Protein AF-A0AA39C7V9-F1 (afdb_monomer_lite)

Organism: Microctonus hyperodae (NCBI:txid165561)

pLDDT: mean 75.52, std 22.0, range [37.5, 98.31]

Sequence (111 aa):
MAEGVGFLHERKVDSPLDSEREEMGTTDALDCPTCVGTEKNAEHIFYECPHFRTARVTAEKELNTRLTPENMVEQMLLSEKAWRTICAYATVVMNEPRRTERTRRKTMPEK

Structure (mmCIF, N/CA/C/O backbone):
data_AF-A0AA39C7V9-F1
#
_entry.id   AF-A0AA39C7V9-F1
#
loop_
_atom_site.group_PDB
_atom_site.id
_atom_site.type_symbol
_atom_site.label_atom_id
_atom_site.label_alt_id
_atom_site.label_comp_id
_atom_site.label_asym_id
_atom_site.label_entity_id
_atom_site.label_seq_id
_atom_site.pdbx_PDB_ins_code
_atom_site.Cartn_x
_atom_site.Cartn_y
_atom_site.Cartn_z
_atom_site.occupancy
_atom_site.B_iso_or_equiv
_atom_site.auth_seq_id
_atom_site.auth_comp_id
_atom_site.auth_asym_id
_atom_site.auth_atom_id
_atom_site.pdbx_PDB_model_num
ATOM 1 N N . MET A 1 1 ? -66.620 7.379 -50.568 1.00 37.84 1 MET A N 1
ATOM 2 C CA . MET A 1 1 ? -65.612 7.950 -51.482 1.00 37.84 1 MET A CA 1
ATOM 3 C C . MET A 1 1 ? -64.513 8.518 -50.609 1.00 37.84 1 MET A C 1
ATOM 5 O O . MET A 1 1 ? -64.826 9.228 -49.662 1.00 37.84 1 MET A O 1
ATOM 9 N N . ALA A 1 2 ? -63.294 8.031 -50.823 1.00 43.31 2 ALA A N 1
ATOM 10 C CA . ALA A 1 2 ? -62.090 8.406 -50.093 1.00 43.31 2 ALA A CA 1
ATOM 11 C C . ALA A 1 2 ? -61.717 9.870 -50.359 1.00 43.31 2 ALA A C 1
ATOM 13 O O . ALA A 1 2 ? -62.061 10.363 -51.425 1.00 43.31 2 ALA A O 1
ATOM 14 N N . GLU A 1 3 ? -61.016 10.512 -49.416 1.00 38.69 3 GLU A N 1
ATOM 15 C CA . GLU A 1 3 ? -59.790 11.301 -49.646 1.00 38.69 3 GLU A CA 1
ATOM 16 C C . GLU A 1 3 ? -59.384 12.075 -48.381 1.00 38.69 3 GLU A C 1
ATOM 18 O O . GLU A 1 3 ? -60.229 12.604 -47.664 1.00 38.69 3 GLU A O 1
ATOM 23 N N . GLY A 1 4 ? -58.074 12.136 -48.114 1.00 46.59 4 GLY A N 1
ATOM 24 C CA . GLY A 1 4 ? -57.499 13.088 -47.160 1.00 46.59 4 GLY A CA 1
ATOM 25 C C . GLY A 1 4 ? -56.656 12.496 -46.031 1.00 46.59 4 GLY A C 1
ATOM 26 O O . GLY A 1 4 ? -56.860 12.839 -44.871 1.00 46.59 4 GLY A O 1
ATOM 27 N N . VAL A 1 5 ? -55.686 11.635 -46.348 1.00 48.88 5 VAL A N 1
ATOM 28 C CA . VAL A 1 5 ? -54.577 11.314 -45.433 1.00 48.88 5 VAL A CA 1
ATOM 29 C C . VAL A 1 5 ? -53.686 12.553 -45.250 1.00 48.88 5 VAL A C 1
ATOM 31 O O . VAL A 1 5 ? -52.864 12.886 -46.098 1.00 48.88 5 VAL A O 1
ATOM 34 N N . GLY A 1 6 ? -53.887 13.266 -44.141 1.00 43.78 6 GLY A N 1
ATOM 35 C CA . GLY A 1 6 ? -53.118 14.448 -43.747 1.00 43.78 6 GLY A CA 1
ATOM 36 C C . GLY A 1 6 ? -51.882 14.094 -42.921 1.00 43.78 6 GLY A C 1
ATOM 37 O O . GLY A 1 6 ? -51.949 13.997 -41.703 1.00 43.78 6 GLY A O 1
ATOM 38 N N . PHE A 1 7 ? -50.775 13.888 -43.631 1.00 44.31 7 PHE A N 1
ATOM 39 C CA . PHE A 1 7 ? -49.373 14.140 -43.276 1.00 44.31 7 PHE A CA 1
ATOM 40 C C . PHE A 1 7 ? -49.083 14.626 -41.833 1.00 44.31 7 PHE A C 1
ATOM 42 O O . PHE A 1 7 ? -49.104 15.825 -41.552 1.00 44.31 7 PHE A O 1
ATOM 49 N N . LEU A 1 8 ? -48.702 13.709 -40.935 1.00 46.59 8 LEU A N 1
ATOM 50 C CA . LEU A 1 8 ? -47.895 14.055 -39.762 1.00 46.59 8 LEU A CA 1
ATOM 51 C C . LEU A 1 8 ? -46.438 13.708 -40.060 1.00 46.59 8 LEU A C 1
ATOM 53 O O . LEU A 1 8 ? -46.058 12.552 -40.204 1.00 46.59 8 LEU A O 1
ATOM 57 N N . HIS A 1 9 ? -45.672 14.782 -40.192 1.00 37.50 9 HIS A N 1
ATOM 58 C CA . HIS A 1 9 ? -44.242 14.870 -40.430 1.00 37.50 9 HIS A CA 1
ATOM 59 C C . HIS A 1 9 ? -43.457 13.846 -39.589 1.00 37.50 9 HIS A C 1
ATOM 61 O O . HIS A 1 9 ? -43.367 13.970 -38.364 1.00 37.50 9 HIS A O 1
ATOM 67 N N . GLU A 1 10 ? -42.867 12.845 -40.249 1.00 37.78 10 GLU A N 1
ATOM 68 C CA . GLU A 1 10 ? -41.820 12.012 -39.662 1.00 37.78 10 GLU A CA 1
ATOM 69 C C . GLU A 1 10 ? -40.658 12.924 -39.259 1.00 37.78 10 GLU A C 1
ATOM 71 O O . GLU A 1 10 ? -39.862 13.354 -40.094 1.00 37.78 10 GLU A O 1
ATOM 76 N N . ARG A 1 11 ? -40.529 13.219 -37.964 1.00 44.06 11 ARG A N 1
ATOM 77 C CA . ARG A 1 11 ? -39.245 13.666 -37.431 1.00 44.06 11 ARG A CA 1
ATOM 78 C C . ARG A 1 11 ? -38.323 12.453 -37.466 1.00 44.06 11 ARG A C 1
ATOM 80 O O . ARG A 1 11 ? -38.359 11.633 -36.552 1.00 44.06 11 ARG A O 1
ATOM 87 N N . LYS A 1 12 ? -37.538 12.328 -38.542 1.00 42.78 12 LYS A N 1
ATOM 88 C CA . LYS A 1 12 ? -36.298 11.549 -38.531 1.00 42.78 12 LYS A CA 1
ATOM 89 C C . LYS A 1 12 ? -35.501 12.057 -37.334 1.00 42.78 12 LYS A C 1
ATOM 91 O O . LYS A 1 12 ? -35.021 13.187 -37.320 1.00 42.78 12 LYS A O 1
ATOM 96 N N . VAL A 1 13 ? -35.463 11.253 -36.282 1.00 43.50 13 VAL A N 1
ATOM 97 C CA . VAL A 1 13 ? -34.452 11.403 -35.248 1.00 43.50 13 VAL A CA 1
ATOM 98 C C . VAL A 1 13 ? -33.214 10.796 -35.885 1.00 43.50 13 VAL A C 1
ATOM 100 O O . VAL A 1 13 ? -32.964 9.602 -35.748 1.00 43.50 13 VAL A O 1
ATOM 103 N N . ASP A 1 14 ? -32.507 11.591 -36.687 1.00 41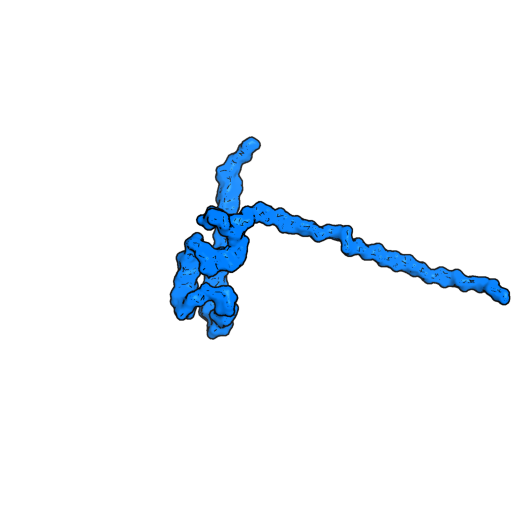.47 14 ASP A N 1
ATOM 104 C CA . ASP A 1 14 ? -31.127 11.289 -37.039 1.00 41.47 14 ASP A CA 1
ATOM 105 C C . ASP A 1 14 ? -30.352 11.357 -35.730 1.00 41.47 14 ASP A C 1
ATOM 107 O O . ASP A 1 14 ? -29.934 12.419 -35.278 1.00 41.47 14 ASP A O 1
ATOM 111 N N . SER A 1 15 ? -30.311 10.218 -35.047 1.00 47.00 15 SER A N 1
ATOM 112 C CA . SER A 1 15 ? -29.520 9.994 -33.856 1.00 47.00 15 SER A CA 1
ATOM 113 C C . SER A 1 15 ? -28.164 9.519 -34.364 1.00 47.00 15 SER A C 1
ATOM 115 O O . SER A 1 15 ? -28.066 8.362 -34.776 1.00 47.00 15 SER A O 1
ATOM 117 N N . PRO A 1 16 ? -27.114 10.358 -34.377 1.00 42.81 16 PRO A N 1
ATOM 118 C CA . PRO A 1 16 ? -25.782 9.901 -34.717 1.00 42.81 16 PRO A CA 1
ATOM 119 C C . PRO A 1 16 ? -25.236 9.238 -33.450 1.00 42.81 16 PRO A C 1
ATOM 121 O O . PRO A 1 16 ? -24.513 9.844 -32.668 1.00 42.81 16 PRO A O 1
ATOM 124 N N . LEU A 1 17 ? -25.664 8.003 -33.191 1.00 50.22 17 LEU A N 1
ATOM 125 C CA . LEU A 1 17 ? -25.041 7.136 -32.192 1.00 50.22 17 LEU A CA 1
ATOM 126 C C . LEU A 1 17 ? -23.991 6.244 -32.854 1.00 50.22 17 LEU A C 1
ATOM 128 O O . LEU A 1 17 ? -23.896 5.085 -32.504 1.00 50.22 17 LEU A O 1
ATOM 132 N N . ASP A 1 18 ? -23.214 6.771 -33.798 1.00 46.72 18 ASP A N 1
ATOM 133 C CA . ASP A 1 18 ? -22.061 6.071 -34.377 1.00 46.72 18 ASP A CA 1
ATOM 134 C C . ASP A 1 18 ? -21.047 7.091 -34.927 1.00 46.72 18 ASP A C 1
ATOM 136 O O . ASP A 1 18 ? -20.812 7.172 -36.125 1.00 46.72 18 ASP A O 1
ATOM 140 N N . SER A 1 19 ? -20.506 7.948 -34.056 1.00 47.59 19 SER A N 1
ATOM 141 C CA . SER A 1 19 ? -19.319 8.795 -34.293 1.00 47.59 19 SER A CA 1
ATOM 142 C C . SER A 1 19 ? -19.133 9.619 -33.011 1.00 47.59 19 SER A C 1
ATOM 144 O O . SER A 1 19 ? -20.018 10.381 -32.661 1.00 47.59 19 SER A O 1
ATOM 146 N N . GLU A 1 20 ? -18.113 9.522 -32.173 1.00 47.19 20 GLU A N 1
ATOM 147 C CA . GLU A 1 20 ? -16.777 8.967 -32.268 1.00 47.19 20 GLU A CA 1
ATOM 148 C C . GLU A 1 20 ? -16.468 8.455 -30.855 1.00 47.19 20 GLU A C 1
ATOM 150 O O . GLU A 1 20 ? -16.324 9.238 -29.913 1.00 47.19 20 GLU A O 1
ATOM 155 N N . ARG A 1 21 ? -16.372 7.134 -30.658 1.00 48.50 21 ARG A N 1
ATOM 156 C CA . ARG A 1 21 ? -15.596 6.631 -29.521 1.00 48.50 21 ARG A CA 1
ATOM 157 C C . ARG A 1 21 ? -14.152 6.900 -29.907 1.00 48.50 21 ARG A C 1
ATOM 159 O O . ARG A 1 21 ? -13.505 6.015 -30.455 1.00 48.50 21 ARG A O 1
ATOM 166 N N . GLU A 1 22 ? -13.704 8.141 -29.718 1.00 49.03 22 GLU A N 1
ATOM 167 C CA . GLU A 1 22 ? -12.296 8.473 -29.845 1.00 49.03 22 GLU A CA 1
ATOM 168 C C . GLU A 1 22 ? -11.561 7.508 -28.923 1.00 49.03 22 GLU A C 1
ATOM 170 O O . GLU A 1 22 ? -11.712 7.532 -27.695 1.00 49.03 22 GLU A O 1
ATOM 175 N N . GLU A 1 23 ? -10.862 6.562 -29.549 1.00 57.25 23 GLU A N 1
ATOM 176 C CA . GLU A 1 23 ? -9.903 5.716 -28.881 1.00 57.25 23 GLU A CA 1
ATOM 177 C C . GLU A 1 23 ? -9.013 6.647 -28.077 1.00 57.25 23 GLU A C 1
ATOM 179 O O . GLU A 1 23 ? -8.216 7.411 -28.623 1.00 57.25 23 GLU A O 1
ATOM 184 N N . MET A 1 24 ? -9.126 6.562 -26.755 1.00 46.91 24 MET A N 1
ATOM 185 C CA . MET A 1 24 ? -8.109 7.075 -25.857 1.00 46.91 24 MET A CA 1
ATOM 186 C C . MET A 1 24 ? -6.899 6.144 -25.978 1.00 46.91 24 MET A C 1
ATOM 188 O O . MET A 1 24 ? -6.559 5.395 -25.066 1.00 46.91 24 MET A O 1
ATOM 192 N N . GLY A 1 25 ? -6.285 6.160 -27.160 1.00 51.66 25 GLY A N 1
ATOM 193 C CA . GLY A 1 25 ? -5.041 5.506 -27.494 1.00 51.66 25 GLY A CA 1
ATOM 194 C C . GLY A 1 25 ? -3.928 6.215 -26.751 1.00 51.66 25 GLY A C 1
ATOM 195 O O . GLY A 1 25 ? -3.212 7.043 -27.303 1.00 51.66 25 GLY A O 1
ATOM 196 N N . THR A 1 26 ? -3.779 5.895 -25.471 1.00 48.16 26 THR A N 1
ATOM 197 C CA . THR A 1 26 ? -2.473 6.018 -24.842 1.00 48.16 26 THR A CA 1
ATOM 198 C C . THR A 1 26 ? -1.816 4.660 -25.003 1.00 48.16 26 THR A C 1
ATOM 200 O O . THR A 1 26 ? -1.987 3.779 -24.166 1.00 48.16 26 THR A O 1
ATOM 203 N N . THR A 1 27 ? -1.046 4.476 -26.076 1.00 47.81 27 THR A N 1
ATOM 204 C CA . THR A 1 27 ? 0.014 3.459 -26.100 1.00 47.81 27 THR A CA 1
ATOM 205 C C . THR A 1 27 ? 1.127 3.909 -25.146 1.00 47.81 27 THR A C 1
ATOM 207 O O . THR A 1 27 ? 2.249 4.213 -25.547 1.00 47.81 27 THR A O 1
ATOM 210 N N . ASP A 1 28 ? 0.781 4.046 -23.866 1.00 53.72 28 ASP A N 1
ATOM 211 C CA . ASP A 1 28 ? 1.719 4.008 -22.757 1.00 53.72 28 ASP A CA 1
ATOM 212 C C . ASP A 1 28 ? 2.189 2.557 -22.740 1.00 53.72 28 ASP A C 1
ATOM 214 O O . ASP A 1 28 ? 1.349 1.661 -22.777 1.00 53.72 28 ASP A O 1
ATOM 218 N N . ALA A 1 29 ? 3.499 2.325 -22.779 1.00 59.16 29 ALA A N 1
ATOM 219 C CA . ALA A 1 29 ? 4.074 0.986 -22.813 1.00 59.16 29 ALA A CA 1
ATOM 220 C C . ALA A 1 29 ? 3.279 0.032 -21.906 1.00 59.16 29 ALA A C 1
ATOM 222 O O . ALA A 1 29 ? 3.129 0.301 -20.709 1.00 59.16 29 ALA A O 1
ATOM 223 N N . LEU A 1 30 ? 2.748 -1.046 -22.500 1.00 67.31 30 LEU A N 1
ATOM 224 C CA . LEU A 1 30 ? 2.040 -2.087 -21.754 1.00 67.31 30 LEU A CA 1
ATOM 225 C C . LEU A 1 30 ? 2.942 -2.670 -20.671 1.00 67.31 30 LEU A C 1
ATOM 227 O O . LEU A 1 30 ? 2.426 -3.201 -19.706 1.00 67.31 30 LEU A O 1
ATOM 231 N N . ASP A 1 31 ? 4.258 -2.509 -20.793 1.00 77.44 31 ASP A N 1
ATOM 232 C CA . ASP A 1 31 ? 5.244 -2.966 -19.833 1.00 77.44 31 ASP A CA 1
ATOM 233 C C . ASP A 1 31 ? 5.567 -1.932 -18.749 1.00 77.44 31 ASP A C 1
ATOM 235 O O . ASP A 1 31 ? 5.704 -0.722 -18.971 1.00 77.44 31 ASP A O 1
ATOM 239 N N . CYS A 1 32 ? 5.768 -2.436 -17.538 1.00 83.06 32 CYS A N 1
ATOM 240 C CA . CYS A 1 32 ? 6.308 -1.671 -16.431 1.00 83.06 32 CYS A CA 1
ATOM 241 C C . CYS A 1 32 ? 7.763 -1.260 -16.744 1.00 83.06 32 CYS A C 1
ATOM 243 O O . CYS A 1 32 ? 8.601 -2.121 -17.006 1.00 83.06 32 CYS A O 1
ATOM 245 N N . PRO A 1 33 ? 8.139 0.031 -16.649 1.00 76.25 33 PRO A N 1
ATOM 246 C CA . PRO A 1 33 ? 9.482 0.492 -17.024 1.00 76.25 33 PRO A CA 1
ATOM 247 C C . PRO A 1 33 ? 10.603 -0.079 -16.141 1.00 76.25 33 PRO A C 1
ATOM 249 O O . PRO A 1 33 ? 11.777 0.030 -16.486 1.00 76.25 33 PRO A O 1
ATOM 252 N N . THR A 1 34 ? 10.259 -0.643 -14.982 1.00 81.19 34 THR A N 1
ATOM 253 C CA . THR A 1 34 ? 11.210 -1.240 -14.034 1.00 81.19 34 THR A CA 1
ATOM 254 C C . THR A 1 34 ? 11.174 -2.768 -14.045 1.00 81.19 34 THR A C 1
ATOM 256 O O . THR A 1 34 ? 12.152 -3.395 -13.643 1.00 81.19 34 THR A O 1
ATOM 259 N N . CYS A 1 35 ? 10.081 -3.379 -14.510 1.00 84.75 35 CYS A N 1
ATOM 260 C CA . CYS A 1 35 ? 9.895 -4.828 -14.496 1.00 84.75 35 CYS A CA 1
ATOM 261 C C . CYS A 1 35 ? 9.853 -5.342 -15.933 1.00 84.75 35 CYS A C 1
ATOM 263 O O . CYS A 1 35 ? 8.891 -5.105 -16.658 1.00 84.75 35 CYS A O 1
ATOM 265 N N . VAL A 1 36 ? 10.911 -6.041 -16.345 1.00 82.75 36 VAL A N 1
ATOM 266 C CA . VAL A 1 36 ? 11.037 -6.557 -17.713 1.00 82.75 36 VAL A CA 1
ATOM 267 C C . VAL A 1 36 ? 9.947 -7.597 -17.982 1.00 82.75 36 VAL A C 1
ATOM 269 O O . VAL A 1 36 ? 9.821 -8.563 -17.231 1.00 82.75 36 VAL A O 1
ATOM 272 N N . GLY A 1 37 ? 9.177 -7.400 -19.056 1.00 79.00 37 GLY A N 1
ATOM 273 C CA . GLY A 1 37 ? 8.147 -8.339 -19.516 1.00 79.00 37 GLY A CA 1
ATOM 274 C C . GLY A 1 37 ? 6.945 -8.479 -18.579 1.00 79.00 37 GLY A C 1
ATOM 275 O O . GLY A 1 37 ? 6.278 -9.509 -18.608 1.00 79.00 37 GLY A O 1
ATOM 276 N N . THR A 1 38 ? 6.705 -7.496 -17.705 1.00 83.19 38 THR A N 1
ATOM 277 C CA . THR A 1 38 ? 5.528 -7.477 -16.829 1.00 83.19 38 THR A CA 1
ATOM 278 C C . THR A 1 38 ? 4.589 -6.360 -17.234 1.00 83.19 38 THR A C 1
ATOM 280 O O . THR A 1 38 ? 5.000 -5.197 -17.292 1.00 83.19 38 THR A O 1
ATOM 283 N N . GLU A 1 39 ? 3.319 -6.705 -17.431 1.00 82.69 39 GLU A N 1
ATOM 284 C CA . GLU A 1 39 ? 2.303 -5.727 -17.780 1.00 82.69 39 GLU A CA 1
ATOM 285 C C . GLU A 1 39 ? 2.093 -4.699 -16.656 1.00 82.69 39 GLU A C 1
ATOM 287 O O . GLU A 1 39 ? 2.004 -5.003 -15.464 1.00 82.69 39 GLU A O 1
ATOM 292 N N . LYS A 1 40 ? 1.992 -3.437 -17.053 1.00 80.88 40 LYS A N 1
ATOM 293 C CA . LYS A 1 40 ? 1.717 -2.268 -16.231 1.00 80.88 40 LYS A CA 1
ATOM 294 C C . LYS A 1 40 ? 0.221 -2.223 -15.913 1.00 80.88 40 LYS A C 1
ATOM 296 O O . LYS A 1 40 ? -0.509 -1.362 -16.398 1.00 80.88 40 LYS A O 1
ATOM 301 N N . ASN A 1 41 ? -0.243 -3.151 -15.084 1.00 88.44 41 ASN A N 1
ATOM 302 C CA . ASN A 1 41 ? -1.599 -3.140 -14.538 1.00 88.44 41 ASN A CA 1
ATOM 303 C C . ASN A 1 41 ? -1.604 -2.657 -13.073 1.00 88.44 41 ASN A C 1
ATOM 305 O O . ASN A 1 41 ? -0.561 -2.557 -12.420 1.00 88.44 41 ASN A O 1
ATOM 309 N N . ALA A 1 42 ? -2.782 -2.290 -12.560 1.00 89.12 42 ALA A N 1
ATOM 310 C CA . ALA A 1 42 ? -2.909 -1.762 -11.201 1.00 89.12 42 ALA A CA 1
ATOM 311 C C . ALA A 1 42 ? -2.464 -2.785 -10.146 1.00 89.12 42 ALA A C 1
ATOM 313 O O . ALA A 1 42 ? -1.817 -2.419 -9.169 1.00 89.12 42 ALA A O 1
ATOM 314 N N . GLU A 1 43 ? -2.761 -4.062 -10.367 1.00 91.62 43 GLU A N 1
ATOM 315 C CA . GLU A 1 43 ? -2.394 -5.128 -9.443 1.00 91.62 43 GLU A CA 1
ATOM 316 C C . GLU A 1 43 ? -0.873 -5.233 -9.281 1.00 91.62 43 GLU A C 1
ATOM 318 O O . GLU A 1 43 ? -0.352 -5.118 -8.170 1.00 91.62 43 GLU A O 1
ATOM 323 N N . HIS A 1 44 ? -0.149 -5.300 -10.397 1.00 91.50 44 HIS A N 1
ATOM 324 C CA . HIS A 1 44 ? 1.302 -5.289 -10.420 1.00 91.50 44 HIS A CA 1
ATOM 325 C C . HIS A 1 44 ? 1.850 -4.032 -9.744 1.00 91.50 44 HIS A C 1
ATOM 327 O O . HIS A 1 44 ? 2.656 -4.118 -8.819 1.00 91.50 44 HIS A O 1
ATOM 333 N N . ILE A 1 45 ? 1.413 -2.849 -10.182 1.00 91.50 45 ILE A N 1
ATOM 334 C CA . ILE A 1 45 ? 1.947 -1.567 -9.709 1.00 91.50 45 ILE A CA 1
ATOM 335 C C . ILE A 1 45 ? 1.802 -1.421 -8.187 1.00 91.50 45 ILE A C 1
ATOM 337 O O . ILE A 1 45 ? 2.759 -1.027 -7.515 1.00 91.50 45 ILE A O 1
ATOM 341 N N . PHE A 1 46 ? 0.629 -1.742 -7.641 1.00 93.50 46 PHE A N 1
ATOM 342 C CA . PHE A 1 46 ? 0.363 -1.588 -6.217 1.00 93.50 46 PHE A CA 1
ATOM 343 C C . PHE A 1 46 ? 0.959 -2.749 -5.408 1.00 93.50 46 PHE A C 1
ATOM 345 O O . PHE A 1 46 ? 1.716 -2.529 -4.465 1.00 93.50 46 PHE A O 1
ATOM 352 N N . TYR A 1 47 ? 0.720 -4.004 -5.773 1.00 95.12 47 TYR A N 1
ATOM 353 C CA . TYR A 1 47 ? 0.963 -5.121 -4.851 1.00 95.12 47 TYR A CA 1
ATOM 354 C C . TYR A 1 47 ? 2.274 -5.871 -5.092 1.00 95.12 47 TYR A C 1
ATOM 356 O O . TYR A 1 47 ? 2.804 -6.493 -4.168 1.00 95.12 47 TYR A O 1
ATOM 364 N N . GLU A 1 48 ? 2.873 -5.743 -6.276 1.00 93.94 48 GLU A N 1
ATOM 365 C CA . GLU A 1 48 ? 4.013 -6.580 -6.668 1.00 93.94 48 GLU A CA 1
ATOM 366 C C . GLU A 1 48 ? 5.263 -5.768 -6.994 1.00 93.94 48 GLU A C 1
ATOM 368 O O . GLU A 1 48 ? 6.357 -6.101 -6.535 1.00 93.94 48 GLU A O 1
ATOM 373 N N . CYS A 1 49 ? 5.096 -4.644 -7.690 1.00 93.12 49 CYS A N 1
ATOM 374 C CA . CYS A 1 49 ? 6.164 -3.890 -8.327 1.00 93.12 49 CYS A CA 1
ATOM 375 C C . CYS A 1 49 ? 7.303 -3.565 -7.342 1.00 93.12 49 CYS A C 1
ATOM 377 O O . CYS A 1 49 ? 7.069 -2.892 -6.326 1.00 93.12 49 CYS A O 1
ATOM 379 N N . PRO A 1 50 ? 8.545 -4.013 -7.622 1.00 92.50 50 PRO A N 1
ATOM 380 C CA . PRO A 1 50 ? 9.707 -3.746 -6.782 1.00 92.50 50 PRO A CA 1
ATOM 381 C C . PRO A 1 50 ? 10.018 -2.256 -6.641 1.00 92.50 50 PRO A C 1
ATOM 383 O O . PRO A 1 50 ? 10.495 -1.840 -5.587 1.00 92.50 50 PRO A O 1
ATOM 386 N N . HIS A 1 51 ? 9.711 -1.451 -7.664 1.00 91.06 51 HIS A N 1
ATOM 387 C CA . HIS A 1 51 ? 9.921 -0.002 -7.645 1.00 91.06 51 HIS A CA 1
ATOM 388 C C . HIS A 1 51 ? 9.177 0.667 -6.479 1.00 91.06 51 HIS A C 1
ATOM 390 O O . HIS A 1 51 ? 9.741 1.495 -5.769 1.00 91.06 51 HIS A O 1
ATOM 396 N N . PHE A 1 52 ? 7.945 0.226 -6.209 1.00 93.00 52 PHE A N 1
ATOM 397 C CA . PHE A 1 52 ? 7.098 0.764 -5.141 1.00 93.00 52 PHE A CA 1
ATOM 398 C C . PHE A 1 52 ? 7.207 -0.004 -3.818 1.00 93.00 52 PHE A C 1
ATOM 400 O O . PHE A 1 52 ? 6.491 0.307 -2.863 1.00 93.00 52 PHE A O 1
ATOM 407 N N . ARG A 1 53 ? 8.117 -0.985 -3.715 1.00 94.62 53 ARG A N 1
ATOM 408 C CA . ARG A 1 53 ? 8.247 -1.854 -2.535 1.00 94.62 53 ARG A CA 1
ATOM 409 C C . ARG A 1 53 ? 8.470 -1.064 -1.251 1.00 94.62 53 ARG A C 1
ATOM 411 O O . ARG A 1 53 ? 7.871 -1.389 -0.233 1.00 94.62 53 ARG A O 1
ATOM 418 N N . THR A 1 54 ? 9.318 -0.039 -1.278 1.00 95.25 54 THR A N 1
ATOM 419 C CA . THR A 1 54 ? 9.619 0.764 -0.082 1.00 95.25 54 THR A CA 1
ATOM 420 C C . THR A 1 54 ? 8.382 1.512 0.414 1.00 95.25 54 THR A C 1
ATOM 422 O O . THR A 1 54 ? 8.083 1.476 1.609 1.00 95.25 54 THR A O 1
ATOM 425 N N . ALA A 1 55 ? 7.628 2.134 -0.497 1.00 96.00 55 ALA A N 1
ATOM 426 C CA . ALA A 1 55 ? 6.388 2.833 -0.168 1.00 96.00 55 ALA A CA 1
ATOM 427 C C . ALA A 1 55 ? 5.323 1.858 0.364 1.00 96.00 55 ALA A C 1
ATOM 429 O O . ALA A 1 55 ? 4.727 2.117 1.409 1.00 96.00 55 ALA A O 1
ATOM 430 N N . ARG A 1 56 ? 5.167 0.697 -0.289 1.00 97.50 56 ARG A N 1
ATOM 431 C CA . ARG A 1 56 ? 4.255 -0.372 0.143 1.00 97.50 56 ARG A CA 1
ATOM 432 C C . ARG A 1 56 ? 4.593 -0.881 1.544 1.00 97.50 56 ARG A C 1
ATOM 434 O O . ARG A 1 56 ? 3.744 -0.829 2.421 1.00 97.50 56 ARG A O 1
ATOM 441 N N . VAL A 1 57 ? 5.841 -1.288 1.789 1.00 97.56 57 VAL A N 1
ATOM 442 C CA . VAL A 1 57 ? 6.281 -1.801 3.103 1.00 97.56 57 VAL A CA 1
ATOM 443 C C . VAL A 1 57 ? 6.108 -0.755 4.206 1.00 97.56 57 VAL A C 1
ATOM 445 O O . VAL A 1 57 ? 5.844 -1.105 5.353 1.00 97.56 57 VAL A O 1
ATOM 448 N N . THR A 1 58 ? 6.260 0.530 3.886 1.00 97.88 58 THR A N 1
ATOM 449 C CA . THR A 1 58 ? 6.036 1.613 4.854 1.00 97.88 58 THR A CA 1
ATOM 450 C C . THR A 1 58 ? 4.560 1.697 5.241 1.00 97.88 58 THR A C 1
ATOM 452 O O . THR A 1 58 ? 4.249 1.690 6.429 1.00 97.88 58 THR A O 1
ATOM 455 N N . ALA A 1 59 ? 3.656 1.681 4.258 1.00 97.44 59 ALA A N 1
ATOM 456 C CA . ALA A 1 59 ? 2.217 1.658 4.505 1.00 97.44 59 ALA A CA 1
ATOM 457 C C . ALA A 1 59 ? 1.783 0.396 5.272 1.00 97.44 59 ALA A C 1
ATOM 459 O O . ALA A 1 59 ? 1.058 0.493 6.256 1.00 97.44 59 ALA A O 1
ATOM 460 N N . GLU A 1 60 ? 2.288 -0.779 4.891 1.00 98.06 60 GLU A N 1
ATOM 461 C CA . GLU A 1 60 ? 2.005 -2.055 5.567 1.00 98.06 60 GLU A CA 1
ATOM 462 C C . GLU A 1 60 ? 2.444 -2.051 7.039 1.00 98.06 60 GLU A C 1
ATOM 464 O O . GLU A 1 60 ? 1.727 -2.541 7.912 1.00 98.06 60 GLU A O 1
ATOM 469 N N . LYS A 1 61 ? 3.598 -1.444 7.346 1.00 98.12 61 LYS A N 1
ATOM 470 C CA . LYS A 1 61 ? 4.060 -1.269 8.730 1.00 98.12 61 LYS A CA 1
ATOM 471 C C . LYS A 1 61 ? 3.156 -0.338 9.531 1.00 98.12 61 LYS A C 1
ATOM 473 O O . LYS A 1 61 ? 2.884 -0.624 10.692 1.00 98.12 61 LYS A O 1
ATOM 478 N N . GLU A 1 62 ? 2.698 0.763 8.939 1.00 97.25 62 GLU A N 1
ATOM 479 C CA . GLU A 1 62 ? 1.791 1.700 9.614 1.00 97.25 62 GLU A CA 1
ATOM 480 C C . GLU A 1 62 ? 0.404 1.105 9.875 1.00 97.25 62 GLU A C 1
ATOM 482 O O . GLU A 1 62 ? -0.202 1.398 10.908 1.00 97.25 62 GLU A O 1
ATOM 487 N N . LEU A 1 63 ? -0.080 0.269 8.954 1.00 96.94 63 LEU A N 1
ATOM 488 C CA . LEU A 1 63 ? -1.352 -0.446 9.066 1.00 96.94 63 LEU A CA 1
ATOM 489 C C . LEU A 1 63 ? -1.241 -1.725 9.908 1.00 96.94 63 LEU A C 1
ATOM 491 O O . LEU A 1 63 ? -2.257 -2.308 10.273 1.00 96.94 63 LEU A O 1
ATOM 495 N N . ASN A 1 64 ? -0.016 -2.161 10.218 1.00 97.25 64 ASN A N 1
ATOM 496 C CA . ASN A 1 64 ? 0.278 -3.431 10.876 1.00 97.25 64 ASN A CA 1
ATOM 497 C C . ASN A 1 64 ? -0.365 -4.637 10.160 1.00 97.25 64 ASN A C 1
ATOM 499 O O . ASN A 1 64 ? -0.842 -5.581 10.791 1.00 97.25 64 ASN A O 1
ATOM 503 N N . THR A 1 65 ? -0.395 -4.596 8.828 1.00 96.81 65 THR A N 1
ATOM 504 C CA . THR A 1 65 ? -0.9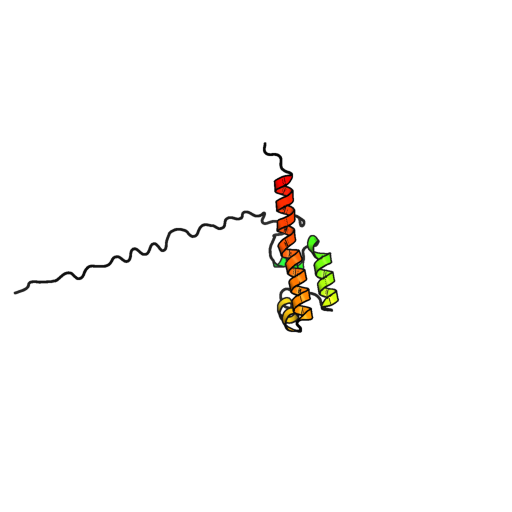31 -5.667 7.984 1.00 96.81 65 THR A CA 1
ATOM 505 C C . THR A 1 65 ? -0.299 -5.626 6.599 1.00 96.81 65 THR A C 1
ATOM 507 O O . THR A 1 65 ? 0.215 -4.596 6.166 1.00 96.81 65 THR A O 1
ATOM 510 N N . ARG A 1 66 ? -0.358 -6.746 5.879 1.00 97.19 66 ARG A N 1
ATOM 511 C CA . ARG A 1 66 ? 0.046 -6.807 4.472 1.00 97.19 66 ARG A CA 1
ATOM 512 C C . ARG A 1 66 ? -1.092 -6.298 3.592 1.00 97.19 66 ARG A C 1
ATOM 514 O O . ARG A 1 66 ? -2.233 -6.699 3.805 1.00 97.19 66 ARG A O 1
ATOM 521 N N . LEU A 1 67 ? -0.792 -5.480 2.588 1.00 96.75 67 LEU A N 1
ATOM 522 C CA . LEU A 1 67 ? -1.797 -4.993 1.645 1.00 96.75 67 LEU A CA 1
ATOM 523 C C . LEU A 1 67 ? -1.992 -6.005 0.512 1.00 96.75 67 LEU A C 1
ATOM 525 O O . LEU A 1 67 ? -1.028 -6.458 -0.107 1.00 96.75 67 LEU A O 1
ATOM 529 N N . THR A 1 68 ? -3.246 -6.340 0.234 1.00 97.06 68 THR A N 1
ATOM 530 C CA . THR A 1 68 ? -3.673 -7.171 -0.895 1.00 97.06 68 THR A CA 1
ATOM 531 C C . THR A 1 68 ? -4.839 -6.491 -1.619 1.00 97.06 68 THR A C 1
ATOM 533 O O . THR A 1 68 ? -5.485 -5.611 -1.034 1.00 97.06 68 THR A O 1
ATOM 536 N N . PRO A 1 69 ? -5.129 -6.867 -2.877 1.00 95.88 69 PRO A N 1
ATOM 537 C CA . PRO A 1 69 ? -6.286 -6.342 -3.602 1.00 95.88 69 PRO A CA 1
ATOM 538 C C . PRO A 1 69 ? -7.600 -6.497 -2.827 1.00 95.88 69 PRO A C 1
ATOM 540 O O . PRO A 1 69 ? -8.449 -5.609 -2.856 1.00 95.88 69 PRO A O 1
ATOM 543 N N . GLU A 1 70 ? -7.744 -7.600 -2.095 1.00 97.31 70 GLU A N 1
ATOM 544 C CA . GLU A 1 70 ? -8.967 -7.966 -1.381 1.00 97.31 70 GLU A CA 1
ATOM 545 C C . GLU A 1 70 ? -9.148 -7.164 -0.091 1.00 97.31 70 GLU A C 1
ATOM 547 O O . GLU A 1 70 ? -10.279 -6.883 0.298 1.00 97.31 70 GLU A O 1
ATOM 552 N N . ASN A 1 71 ? -8.052 -6.785 0.577 1.00 96.19 71 ASN A N 1
ATOM 553 C CA . ASN A 1 71 ? -8.117 -6.168 1.901 1.00 96.19 71 ASN A CA 1
ATOM 554 C C . ASN A 1 71 ? -7.896 -4.651 1.901 1.00 96.19 71 ASN A C 1
ATOM 556 O O . ASN A 1 71 ? -8.199 -4.004 2.902 1.00 96.19 71 ASN A O 1
ATOM 560 N N . MET A 1 72 ? -7.400 -4.055 0.808 1.00 96.50 72 MET A N 1
ATOM 561 C CA . MET A 1 72 ? -7.040 -2.633 0.793 1.00 96.50 72 MET A CA 1
ATOM 562 C C . MET A 1 72 ? -8.225 -1.739 1.183 1.00 96.50 72 MET A C 1
ATOM 564 O O . MET A 1 72 ? -8.076 -0.864 2.034 1.00 96.50 72 MET A O 1
ATOM 568 N N . VAL A 1 73 ? -9.408 -1.976 0.606 1.00 96.38 73 VAL A N 1
ATOM 569 C CA . VAL A 1 73 ? -10.610 -1.176 0.900 1.00 96.38 73 VAL A CA 1
ATOM 570 C C . VAL A 1 73 ? -11.076 -1.381 2.340 1.00 96.38 73 VAL A C 1
ATOM 572 O O . VAL A 1 73 ? -11.426 -0.414 3.010 1.00 96.38 73 VAL A O 1
ATOM 575 N N . GLU A 1 74 ? -11.034 -2.612 2.848 1.00 97.44 74 GLU A N 1
ATOM 576 C CA . GLU A 1 74 ? -11.366 -2.894 4.246 1.00 97.44 74 GLU A CA 1
ATOM 577 C C . GLU A 1 74 ? -10.445 -2.113 5.191 1.00 97.44 74 GLU A C 1
ATOM 579 O O . GLU A 1 74 ? -10.924 -1.416 6.083 1.00 97.44 74 GLU A O 1
ATOM 584 N N . GLN A 1 75 ? -9.132 -2.132 4.933 1.00 97.38 75 GLN A N 1
ATOM 585 C CA . GLN A 1 75 ? -8.153 -1.374 5.713 1.00 97.38 75 GLN A CA 1
ATOM 586 C C . GLN A 1 75 ? -8.427 0.133 5.680 1.00 97.38 75 GLN A C 1
ATOM 588 O O . GLN A 1 75 ? -8.340 0.791 6.717 1.00 97.38 75 GLN A O 1
ATOM 593 N N . MET A 1 76 ? -8.815 0.682 4.524 1.00 97.44 76 MET A N 1
ATOM 594 C CA . MET A 1 76 ? -9.188 2.096 4.396 1.00 97.44 76 MET A CA 1
ATOM 595 C C . MET A 1 76 ? -10.365 2.485 5.302 1.00 97.44 76 MET A C 1
ATOM 597 O O . MET A 1 76 ? -10.425 3.625 5.757 1.00 97.44 76 MET A O 1
ATOM 601 N N . LEU A 1 77 ? -11.288 1.560 5.578 1.00 97.81 77 LEU A N 1
ATOM 602 C CA . LEU A 1 77 ? -12.502 1.823 6.355 1.00 97.81 77 LEU A CA 1
ATOM 603 C C . LEU A 1 77 ? -12.321 1.651 7.871 1.00 97.81 77 LEU A C 1
ATOM 605 O O . LEU A 1 77 ? -13.173 2.106 8.631 1.00 97.81 77 LEU A O 1
ATOM 609 N N . LEU A 1 78 ? -11.222 1.043 8.334 1.00 96.75 78 LEU A N 1
ATOM 610 C CA . LEU A 1 78 ? -10.999 0.788 9.765 1.00 96.75 78 LEU A CA 1
ATOM 611 C C . LEU A 1 78 ? -10.804 2.065 10.589 1.00 96.75 78 LEU A C 1
ATOM 613 O O . LEU A 1 78 ? -11.182 2.119 11.758 1.00 96.75 78 LEU A O 1
ATOM 617 N N . SER A 1 79 ? -10.157 3.084 10.019 1.00 97.88 79 SER A N 1
ATOM 618 C CA . SER A 1 79 ? -9.942 4.366 10.692 1.00 97.88 79 SER A CA 1
ATOM 619 C C . SER A 1 79 ? -9.524 5.457 9.714 1.00 97.88 79 SER A C 1
ATOM 621 O O . SER A 1 79 ? -8.951 5.186 8.660 1.00 97.88 79 SER A O 1
ATOM 623 N N . GLU A 1 80 ? -9.694 6.717 10.115 1.00 98.00 80 GLU A N 1
ATOM 624 C CA . GLU A 1 80 ? -9.185 7.857 9.348 1.00 98.00 80 GLU A CA 1
ATOM 625 C C . GLU A 1 80 ? -7.658 7.803 9.165 1.00 98.00 80 GLU A C 1
ATOM 627 O O . GLU A 1 80 ? -7.135 8.178 8.115 1.00 98.00 80 GLU A O 1
ATOM 632 N N . LYS A 1 81 ? -6.924 7.301 10.167 1.00 97.88 81 LYS A N 1
ATOM 633 C CA . LYS A 1 81 ? -5.474 7.114 10.051 1.00 97.88 81 LYS A CA 1
ATOM 634 C C . LYS A 1 81 ? -5.148 6.123 8.932 1.00 97.88 81 LYS A C 1
ATOM 636 O O . LYS A 1 81 ? -4.323 6.437 8.081 1.00 97.88 81 LYS A O 1
ATOM 641 N N . ALA A 1 82 ? -5.821 4.972 8.913 1.00 97.69 82 ALA A N 1
ATOM 642 C CA . ALA A 1 82 ? -5.615 3.949 7.893 1.00 97.69 82 ALA A CA 1
ATOM 643 C C . ALA A 1 82 ? -5.970 4.461 6.487 1.00 97.69 82 ALA A C 1
ATOM 645 O O . ALA A 1 82 ? -5.179 4.301 5.556 1.00 97.69 82 ALA A O 1
ATOM 646 N N . TRP A 1 83 ? -7.092 5.178 6.360 1.00 98.19 83 TRP A N 1
ATOM 647 C CA . TRP A 1 83 ? -7.467 5.890 5.138 1.00 98.19 83 TRP A CA 1
ATOM 648 C C . TRP A 1 83 ? -6.338 6.805 4.643 1.00 98.19 83 TRP A C 1
ATOM 650 O O . TRP A 1 83 ? -5.887 6.686 3.503 1.00 98.19 83 TRP A O 1
ATOM 660 N N . ARG A 1 84 ? -5.831 7.693 5.509 1.00 98.31 84 ARG A N 1
ATOM 661 C CA . ARG A 1 84 ? -4.767 8.648 5.158 1.00 98.31 84 ARG A CA 1
ATOM 662 C C . ARG A 1 84 ? -3.470 7.948 4.749 1.00 98.31 84 ARG A C 1
ATOM 664 O O . ARG A 1 84 ? -2.865 8.368 3.763 1.00 98.31 84 ARG A O 1
ATOM 671 N N . THR A 1 85 ? -3.067 6.890 5.453 1.00 98.12 85 THR A N 1
ATOM 672 C CA . THR A 1 85 ? -1.884 6.086 5.105 1.00 98.12 85 THR A CA 1
ATOM 673 C C . THR A 1 85 ? -2.018 5.489 3.700 1.00 98.12 85 THR A C 1
ATOM 675 O O . THR A 1 85 ? -1.109 5.631 2.879 1.00 98.12 85 THR A O 1
ATOM 678 N N . ILE A 1 86 ? -3.168 4.889 3.373 1.00 97.69 86 ILE A N 1
ATOM 679 C CA . ILE A 1 86 ? -3.403 4.285 2.051 1.00 97.69 86 ILE A CA 1
ATOM 680 C C . ILE A 1 86 ? -3.491 5.357 0.957 1.00 97.69 86 ILE A C 1
ATOM 682 O O . ILE A 1 86 ? -2.891 5.194 -0.106 1.00 97.69 86 ILE A O 1
ATOM 686 N N . CYS A 1 87 ? -4.149 6.492 1.211 1.00 97.06 87 CYS A N 1
ATOM 687 C CA . CYS A 1 87 ? -4.180 7.615 0.270 1.00 97.06 87 CYS A CA 1
ATOM 688 C C . CYS A 1 87 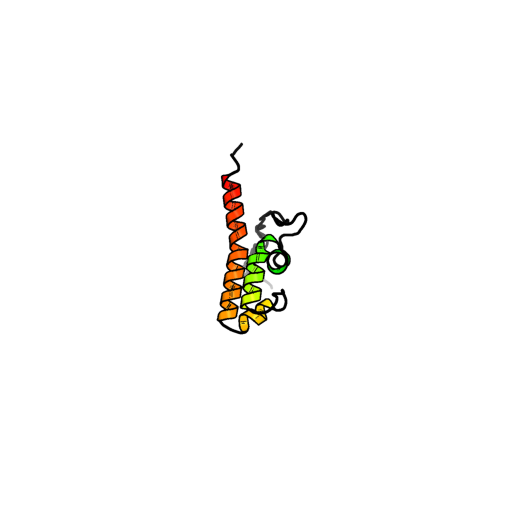? -2.781 8.180 -0.015 1.00 97.06 87 CYS A C 1
ATOM 690 O O . CYS A 1 87 ? -2.464 8.476 -1.170 1.00 97.06 87 CYS A O 1
ATOM 692 N N . ALA A 1 88 ? -1.934 8.322 1.007 1.00 96.69 88 ALA A N 1
ATOM 693 C CA . ALA A 1 88 ? -0.558 8.784 0.839 1.00 96.69 88 ALA A CA 1
ATOM 694 C C . ALA A 1 88 ? 0.253 7.805 -0.021 1.00 96.69 88 ALA A C 1
ATOM 696 O O . ALA A 1 88 ? 0.924 8.220 -0.968 1.00 96.69 88 ALA A O 1
ATOM 697 N N . TYR A 1 89 ? 0.124 6.505 0.247 1.00 96.44 89 TYR A N 1
ATOM 698 C CA . TYR A 1 89 ? 0.745 5.461 -0.559 1.00 96.44 89 TYR A CA 1
ATOM 699 C C . TYR A 1 89 ? 0.282 5.501 -2.025 1.00 96.44 89 TYR A C 1
ATOM 701 O O . TYR A 1 89 ? 1.111 5.599 -2.932 1.00 96.44 89 TYR A O 1
ATOM 709 N N . ALA A 1 90 ? -1.030 5.522 -2.271 1.00 95.50 90 ALA A N 1
ATOM 710 C CA . ALA A 1 90 ? -1.587 5.602 -3.621 1.00 95.50 90 ALA A CA 1
ATOM 711 C C . ALA A 1 90 ? -1.134 6.872 -4.362 1.00 95.50 90 ALA A C 1
ATOM 713 O O . ALA A 1 90 ? -0.866 6.842 -5.561 1.00 95.50 90 ALA A O 1
ATOM 714 N N . THR A 1 91 ? -0.981 7.985 -3.642 1.00 94.50 91 THR A N 1
ATOM 715 C CA . THR A 1 91 ? -0.470 9.245 -4.197 1.00 94.50 91 THR A CA 1
ATOM 716 C C . THR A 1 91 ? 0.967 9.106 -4.697 1.00 94.50 91 THR A C 1
ATOM 718 O O . THR A 1 91 ? 1.285 9.638 -5.760 1.00 94.50 91 THR A O 1
ATOM 721 N N . VAL A 1 92 ? 1.838 8.393 -3.977 1.00 92.19 92 VAL A N 1
ATOM 722 C CA . VAL A 1 92 ? 3.207 8.103 -4.442 1.00 92.19 92 VAL A CA 1
ATOM 723 C C . VAL A 1 92 ? 3.152 7.282 -5.730 1.00 92.19 92 VAL A C 1
ATOM 725 O O . VAL A 1 92 ? 3.677 7.707 -6.760 1.00 92.19 92 VAL A O 1
ATOM 728 N N . VAL A 1 93 ? 2.413 6.172 -5.693 1.00 90.94 93 VAL A N 1
ATOM 729 C CA . VAL A 1 93 ? 2.280 5.227 -6.808 1.00 90.94 93 VAL A CA 1
ATOM 730 C C . VAL A 1 93 ? 1.749 5.892 -8.083 1.00 90.94 93 VAL A C 1
ATOM 732 O O . VAL A 1 93 ? 2.274 5.665 -9.171 1.00 90.94 93 VAL A O 1
ATOM 735 N N . MET A 1 94 ? 0.736 6.753 -7.971 1.00 86.44 94 MET A N 1
ATOM 736 C CA . MET A 1 94 ? 0.112 7.405 -9.129 1.00 86.44 94 MET A CA 1
ATOM 737 C C . MET A 1 94 ? 0.921 8.583 -9.695 1.00 86.44 94 MET A C 1
ATOM 739 O O . MET A 1 94 ? 0.773 8.927 -10.872 1.00 86.44 94 MET A O 1
ATOM 743 N N . ASN A 1 95 ? 1.766 9.229 -8.885 1.00 82.62 95 ASN A N 1
ATOM 744 C CA . ASN A 1 95 ? 2.501 10.427 -9.303 1.00 82.62 95 ASN A CA 1
ATOM 745 C C . ASN A 1 95 ? 3.898 10.138 -9.856 1.00 82.62 95 ASN A C 1
ATOM 747 O O . ASN A 1 95 ? 4.408 10.916 -10.666 1.00 82.62 95 ASN A O 1
ATOM 751 N N . GLU A 1 96 ? 4.523 9.043 -9.443 1.00 71.56 96 GLU A N 1
ATOM 752 C CA . GLU A 1 96 ? 5.878 8.687 -9.865 1.00 71.56 96 GLU A CA 1
ATOM 753 C C . GLU A 1 96 ? 6.001 8.381 -11.374 1.00 71.56 96 GLU A C 1
ATOM 755 O O . GLU A 1 96 ? 6.887 8.958 -12.014 1.00 71.56 96 GLU A O 1
ATOM 760 N N . PRO A 1 97 ? 5.063 7.652 -12.022 1.00 63.78 97 PRO A N 1
ATOM 761 C CA . PRO A 1 97 ? 5.095 7.440 -13.473 1.00 63.78 97 PRO A CA 1
ATOM 762 C C . PRO A 1 97 ? 5.057 8.756 -14.265 1.00 63.78 97 PRO A C 1
ATOM 764 O O . PRO A 1 97 ? 5.726 8.902 -15.290 1.00 63.78 97 PRO A O 1
ATOM 767 N N . ARG A 1 98 ? 4.325 9.762 -13.758 1.00 59.28 98 ARG A N 1
ATOM 768 C CA . ARG A 1 98 ? 4.197 11.086 -14.390 1.00 59.28 98 ARG A CA 1
ATOM 769 C C . ARG A 1 98 ? 5.479 11.912 -14.288 1.00 59.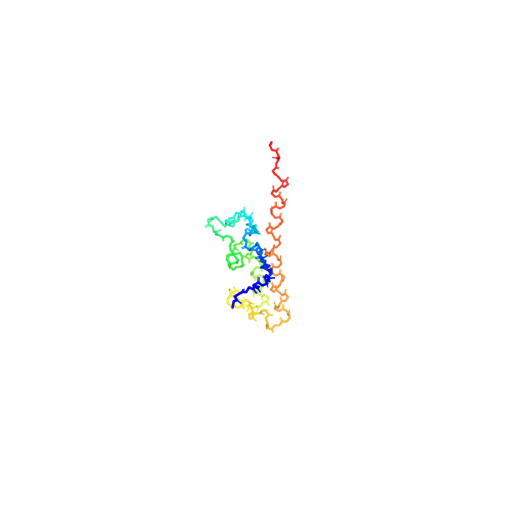28 98 ARG A C 1
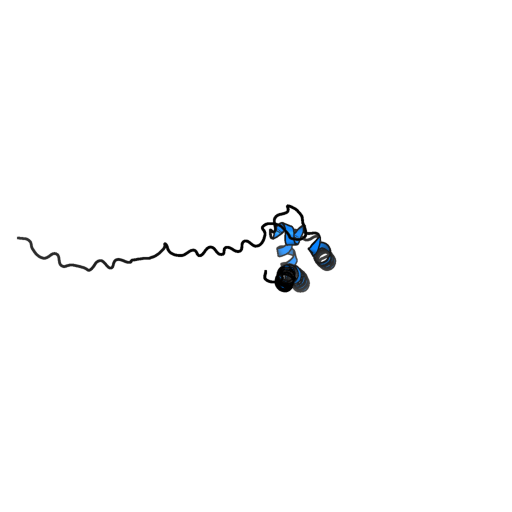ATOM 771 O O . ARG A 1 98 ? 5.703 12.784 -15.126 1.00 59.28 98 ARG A O 1
ATOM 778 N N . ARG A 1 99 ? 6.316 11.673 -13.273 1.00 55.25 99 ARG A N 1
ATOM 779 C CA . ARG A 1 99 ? 7.613 12.350 -13.110 1.00 55.25 99 ARG A CA 1
ATOM 780 C C . ARG A 1 99 ? 8.673 11.739 -14.022 1.00 55.25 99 ARG A C 1
ATOM 782 O O . ARG A 1 99 ? 9.379 12.489 -14.690 1.00 55.25 99 ARG A O 1
ATOM 789 N N . THR A 1 100 ? 8.727 10.413 -14.118 1.00 56.78 100 THR A N 1
ATOM 790 C CA . THR A 1 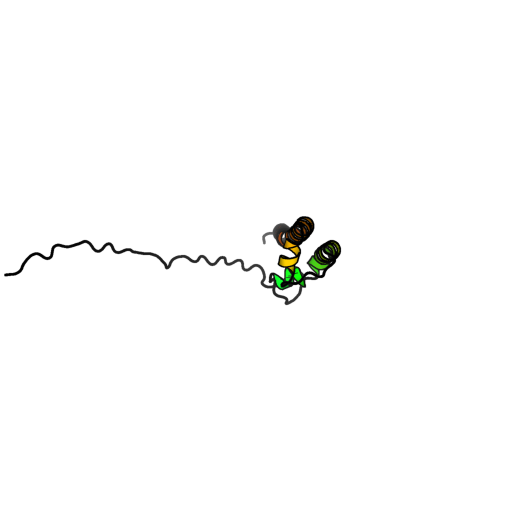100 ? 9.691 9.701 -14.971 1.00 56.78 100 THR A CA 1
ATOM 791 C C . THR A 1 100 ? 9.466 9.987 -16.457 1.00 56.78 100 THR A C 1
ATOM 793 O O . THR A 1 100 ? 10.418 10.311 -17.165 1.00 56.78 100 THR A O 1
ATOM 796 N N . GLU A 1 101 ? 8.212 9.994 -16.925 1.00 57.31 101 GLU A N 1
ATOM 797 C CA . GLU A 1 101 ? 7.895 10.340 -18.321 1.00 57.31 101 GLU A CA 1
ATOM 798 C C . GLU A 1 101 ? 8.217 11.812 -18.646 1.00 57.31 101 GLU A C 1
ATOM 800 O O . GLU A 1 101 ? 8.763 12.115 -19.708 1.00 57.31 101 GLU A O 1
ATOM 805 N N . ARG A 1 102 ? 7.972 12.745 -17.711 1.00 57.38 102 ARG A N 1
ATOM 806 C CA . ARG A 1 102 ? 8.362 14.161 -17.877 1.00 57.38 102 ARG A CA 1
ATOM 807 C C . ARG A 1 102 ? 9.872 14.340 -17.995 1.00 57.38 102 ARG A C 1
ATOM 809 O O . ARG A 1 102 ? 10.310 15.215 -18.738 1.00 57.38 102 ARG A O 1
ATOM 816 N N . THR A 1 103 ? 10.661 13.553 -17.271 1.00 56.38 103 THR A N 1
ATOM 817 C CA . THR A 1 103 ? 12.123 13.590 -17.383 1.00 56.38 103 THR A CA 1
ATOM 818 C C . THR A 1 103 ? 12.580 12.971 -18.702 1.00 56.38 103 THR A C 1
ATOM 820 O O . THR A 1 103 ? 13.386 13.588 -19.392 1.00 56.38 103 THR A O 1
ATOM 823 N N . ARG A 1 104 ? 11.997 11.837 -19.121 1.00 60.22 104 ARG A N 1
ATOM 824 C CA . ARG A 1 104 ? 12.322 11.177 -20.398 1.00 60.22 104 ARG A CA 1
ATOM 825 C C . ARG A 1 104 ? 12.113 12.095 -21.604 1.00 60.22 104 ARG A C 1
ATOM 827 O O . ARG A 1 104 ? 12.993 12.190 -22.456 1.00 60.22 104 ARG A O 1
ATOM 834 N N . ARG A 1 105 ? 10.994 12.828 -21.641 1.00 59.22 105 ARG A N 1
ATOM 835 C CA . ARG A 1 105 ? 10.702 13.816 -22.699 1.00 59.22 105 ARG A CA 1
ATOM 836 C C . ARG A 1 105 ? 11.702 14.971 -22.753 1.00 59.22 105 ARG A C 1
ATOM 838 O O . ARG A 1 105 ? 11.917 15.525 -23.818 1.00 59.22 105 ARG A O 1
ATOM 845 N N . LYS A 1 106 ? 12.316 15.338 -21.626 1.00 58.59 106 LYS A N 1
ATOM 846 C CA . LYS A 1 106 ? 13.315 16.419 -21.569 1.00 58.59 106 LYS A CA 1
ATOM 847 C C . LYS A 1 106 ? 14.715 15.970 -21.988 1.00 58.59 106 LYS A C 1
ATOM 849 O O . LYS A 1 106 ? 15.535 16.815 -22.322 1.00 58.59 106 LYS A O 1
ATOM 854 N N . THR A 1 107 ? 15.004 14.670 -21.934 1.00 56.38 107 THR A N 1
ATOM 855 C CA . THR A 1 107 ? 16.337 14.111 -22.214 1.00 56.38 107 THR A CA 1
ATOM 856 C C . THR A 1 107 ? 16.472 13.482 -23.602 1.00 56.38 107 THR A C 1
ATOM 858 O O . THR A 1 107 ? 17.562 13.036 -23.945 1.00 56.38 107 THR A O 1
ATOM 861 N N . MET A 1 108 ? 15.405 13.426 -24.404 1.00 50.12 108 MET A N 1
ATOM 862 C CA . MET A 1 108 ? 15.495 13.049 -25.819 1.00 50.12 108 MET A CA 1
ATOM 863 C C . MET A 1 108 ? 15.740 14.320 -26.647 1.00 50.12 108 MET A C 1
ATOM 865 O O . MET A 1 108 ? 14.818 15.128 -26.754 1.00 50.12 108 MET A O 1
ATOM 869 N N . PRO A 1 109 ? 16.944 14.546 -27.209 1.00 52.94 109 PRO A N 1
ATOM 870 C CA . PRO A 1 109 ? 17.119 15.596 -28.201 1.00 52.94 109 PRO A CA 1
ATOM 871 C C . PRO A 1 109 ? 16.305 15.234 -29.448 1.00 52.94 109 PRO A C 1
ATOM 873 O O . PRO A 1 109 ? 16.396 14.112 -29.954 1.00 52.94 109 PRO A O 1
ATOM 876 N N . GLU A 1 110 ? 15.490 16.186 -29.896 1.00 58.25 110 GLU A N 1
ATOM 877 C CA . GLU A 1 110 ? 14.813 16.172 -31.194 1.00 58.25 110 GLU A CA 1
ATOM 878 C C . GLU A 1 110 ? 15.876 15.908 -32.277 1.00 58.25 110 GLU A C 1
ATOM 880 O O . GLU A 1 110 ? 16.907 16.586 -32.303 1.00 58.25 110 GLU A O 1
ATOM 885 N N . LYS A 1 111 ? 15.689 14.850 -33.075 1.00 48.47 111 LYS A N 1
ATOM 886 C CA . LYS A 1 111 ? 16.568 14.524 -34.207 1.00 48.47 111 LYS A CA 1
ATOM 887 C C . LYS A 1 111 ? 16.212 15.366 -35.418 1.00 48.47 111 LYS A C 1
ATOM 889 O O . LYS A 1 111 ? 14.995 15.507 -35.664 1.00 48.47 111 LYS A O 1
#

Foldseek 3Di:
DDDDPDDDDPPPPPPCPDDDPPPPPPVPPLDDPQDPPDGPDPQCLQQPPPVLVVLQVVLCVQLVHHDHPVCLVVQLPPDVSSVVSSVVSVCCSVCVVVVVVVVVVVPDPDD

Radius of gyration: 26.0 Å; chains: 1; bounding box: 83×25×62 Å

Secondary structure (DSSP, 8-state):
-----------------SS----------SB-TTSTT-B--HHIIIII-GGGHHHHHHHHHHHTS---TTTHHHHHHH-HHHHHHHHHHHHHHHHHHHHHHHHHHHHS---